Protein AF-X1RW70-F1 (afdb_monomer_lite)

InterPro domains:
  IPR000914 Solute-binding protein family 5 domain [PF00496] (6-62)

pLDDT: mean 87.2, std 10.8, range [55.5, 98.38]

Structure (mmCIF, N/CA/C/O backbone):
data_AF-X1RW70-F1
#
_entry.id   AF-X1RW70-F1
#
loop_
_atom_site.group_PDB
_atom_site.id
_atom_site.type_symbol
_atom_site.label_atom_id
_atom_site.label_alt_id
_atom_site.label_comp_id
_atom_site.label_asym_id
_atom_site.label_entity_id
_atom_site.label_seq_id
_atom_site.pdbx_PDB_ins_code
_atom_site.Cartn_x
_atom_site.Cartn_y
_atom_site.Cartn_z
_atom_site.occupancy
_atom_site.B_iso_or_equiv
_atom_site.auth_seq_id
_atom_site.auth_comp_id
_atom_site.auth_asym_id
_atom_site.auth_atom_id
_atom_site.pdbx_PDB_model_num
ATOM 1 N N . ASN A 1 1 ? 10.002 -1.921 -23.900 1.00 60.19 1 ASN A N 1
ATOM 2 C CA . ASN A 1 1 ? 10.691 -2.435 -22.699 1.00 60.19 1 ASN A CA 1
ATOM 3 C C . ASN A 1 1 ? 11.384 -1.287 -21.974 1.00 60.19 1 ASN A C 1
ATOM 5 O O . ASN A 1 1 ? 12.386 -0.801 -22.477 1.00 60.19 1 ASN A O 1
ATOM 9 N N . LYS A 1 2 ? 10.818 -0.836 -20.846 1.00 68.50 2 LYS A N 1
ATOM 10 C CA . LYS A 1 2 ? 11.433 0.046 -19.844 1.00 68.50 2 LYS A CA 1
ATOM 11 C C . LYS A 1 2 ? 11.899 -0.758 -18.609 1.00 68.50 2 LYS A C 1
ATOM 13 O O . LYS A 1 2 ? 11.075 -1.093 -17.749 1.00 68.50 2 LYS A O 1
ATOM 18 N N . PRO A 1 3 ? 13.183 -1.151 -18.527 1.00 68.81 3 PRO A N 1
ATOM 19 C CA . PRO A 1 3 ? 13.742 -1.678 -17.281 1.00 68.81 3 PRO A CA 1
ATOM 20 C C . PRO A 1 3 ? 13.663 -0.618 -16.160 1.00 68.81 3 PRO A C 1
ATOM 22 O O . PRO A 1 3 ? 13.642 0.567 -16.469 1.00 68.81 3 PRO A O 1
ATOM 25 N N . PRO A 1 4 ? 13.616 -1.006 -14.871 1.00 72.94 4 PRO A N 1
ATOM 26 C CA . PRO A 1 4 ? 13.720 -2.372 -14.352 1.00 72.94 4 PRO A CA 1
ATOM 27 C C . PRO A 1 4 ? 12.387 -3.143 -14.298 1.00 72.94 4 PRO A C 1
ATOM 29 O O . PRO A 1 4 ? 12.405 -4.346 -14.070 1.00 72.94 4 PRO A O 1
ATOM 32 N N . VAL A 1 5 ? 11.242 -2.489 -14.528 1.00 79.94 5 VAL A N 1
ATOM 33 C CA . VAL A 1 5 ? 9.926 -3.027 -14.122 1.00 79.94 5 VAL A CA 1
ATOM 34 C C . VAL A 1 5 ? 9.026 -3.535 -15.242 1.00 79.94 5 VAL A C 1
ATOM 36 O O . VAL A 1 5 ? 8.068 -4.209 -14.923 1.00 79.94 5 VAL A O 1
ATOM 39 N N . ASN A 1 6 ? 9.311 -3.280 -16.524 1.00 78.12 6 ASN A N 1
ATOM 40 C CA . ASN A 1 6 ? 8.899 -4.080 -17.702 1.00 78.12 6 ASN A CA 1
ATOM 41 C C . ASN A 1 6 ? 7.637 -4.990 -17.627 1.00 78.12 6 ASN A C 1
ATOM 43 O O . ASN A 1 6 ? 7.694 -6.147 -18.034 1.00 78.12 6 ASN A O 1
ATOM 47 N N . GLY A 1 7 ? 6.481 -4.499 -17.165 1.00 83.00 7 GLY A N 1
ATOM 48 C CA . GLY A 1 7 ? 5.265 -5.327 -17.057 1.00 83.00 7 GLY A CA 1
ATOM 49 C C . GLY A 1 7 ? 5.309 -6.388 -15.948 1.00 83.00 7 GLY A C 1
ATOM 50 O O . GLY A 1 7 ? 4.521 -7.330 -15.968 1.00 83.00 7 GLY A O 1
ATOM 51 N N . ARG A 1 8 ? 6.222 -6.235 -14.983 1.00 91.44 8 ARG A N 1
ATOM 52 C CA . ARG A 1 8 ? 6.233 -6.951 -13.709 1.00 91.44 8 ARG A CA 1
ATOM 53 C C . ARG A 1 8 ? 4.861 -6.813 -13.056 1.00 91.44 8 ARG A C 1
ATOM 55 O O . ARG A 1 8 ? 4.284 -5.729 -13.007 1.00 91.44 8 ARG A O 1
ATOM 62 N N . GLU A 1 9 ? 4.363 -7.936 -12.565 1.00 93.62 9 GLU A N 1
ATOM 63 C CA . GLU A 1 9 ? 3.086 -8.027 -11.872 1.00 93.62 9 GLU A CA 1
ATOM 64 C C . GLU A 1 9 ? 3.051 -7.150 -10.615 1.00 93.62 9 GLU A C 1
ATOM 66 O O . GLU A 1 9 ? 4.000 -7.161 -9.840 1.00 93.62 9 GLU A O 1
ATOM 71 N N . LEU A 1 10 ? 1.933 -6.457 -10.387 1.00 94.56 10 LEU A N 1
ATOM 72 C CA . LEU A 1 10 ? 1.648 -5.753 -9.138 1.00 94.56 10 LEU A CA 1
ATOM 73 C C . LEU A 1 10 ? 1.290 -6.751 -8.024 1.00 94.56 10 LEU A C 1
ATOM 75 O O . LEU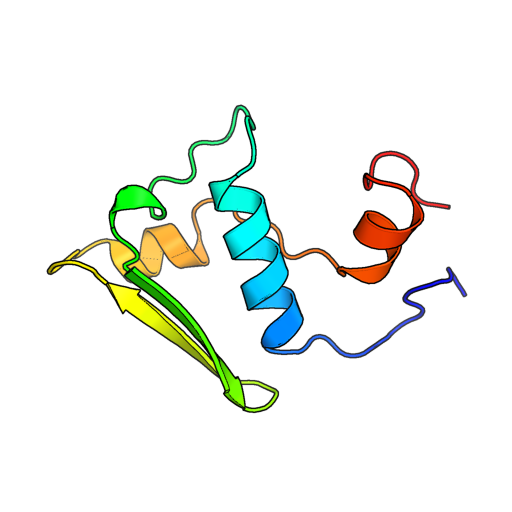 A 1 10 ? 0.354 -7.535 -8.184 1.00 94.56 10 LEU A O 1
ATOM 79 N N . THR A 1 11 ? 1.975 -6.678 -6.884 1.00 97.31 11 THR A N 1
ATOM 80 C CA . THR A 1 11 ? 1.716 -7.532 -5.713 1.00 97.31 11 THR A CA 1
ATOM 81 C C . THR A 1 11 ? 1.369 -6.719 -4.467 1.00 97.31 11 THR A C 1
ATOM 83 O O . THR A 1 11 ? 1.530 -5.498 -4.414 1.00 97.31 11 THR A O 1
ATOM 86 N N . ALA A 1 12 ? 0.902 -7.407 -3.425 1.00 98.06 12 ALA A N 1
ATOM 87 C CA . ALA A 1 12 ? 0.639 -6.824 -2.113 1.00 98.06 12 ALA A CA 1
ATOM 88 C C . ALA A 1 12 ? 1.874 -6.123 -1.505 1.00 98.06 12 ALA A C 1
ATOM 90 O O . ALA A 1 12 ? 1.730 -5.097 -0.840 1.00 98.06 12 ALA A O 1
ATOM 91 N N . ASP A 1 13 ? 3.086 -6.614 -1.775 1.00 97.38 13 ASP A N 1
ATOM 92 C CA . ASP A 1 13 ? 4.325 -5.999 -1.282 1.00 97.38 13 ASP A CA 1
ATOM 93 C C . ASP A 1 13 ? 4.566 -4.602 -1.870 1.00 97.38 13 ASP A C 1
ATOM 95 O O . ASP A 1 13 ? 5.053 -3.712 -1.170 1.00 97.38 13 ASP A O 1
ATOM 99 N N . ASP A 1 14 ? 4.159 -4.365 -3.122 1.00 96.00 14 ASP A N 1
ATOM 100 C CA . ASP A 1 14 ? 4.250 -3.043 -3.752 1.00 96.00 14 ASP A CA 1
ATOM 101 C C . ASP A 1 14 ? 3.360 -2.019 -3.040 1.00 96.00 14 ASP A C 1
ATOM 103 O O . ASP A 1 14 ? 3.727 -0.848 -2.885 1.00 96.00 14 ASP A O 1
ATOM 107 N N . ILE A 1 15 ? 2.192 -2.470 -2.570 1.00 96.00 15 ILE A N 1
ATOM 108 C CA . ILE A 1 15 ? 1.278 -1.660 -1.766 1.00 96.00 15 ILE A CA 1
ATOM 109 C C . ILE A 1 15 ? 1.935 -1.337 -0.425 1.00 96.00 15 ILE A C 1
ATOM 111 O O . ILE A 1 15 ? 2.035 -0.164 -0.068 1.00 96.00 15 ILE A O 1
ATOM 115 N N . VAL A 1 16 ? 2.442 -2.343 0.296 1.00 96.69 16 VAL A N 1
ATOM 116 C CA . VAL A 1 16 ? 3.112 -2.139 1.594 1.00 96.69 16 VAL A CA 1
ATOM 117 C C . VAL A 1 16 ? 4.269 -1.149 1.452 1.00 96.69 16 VAL A C 1
ATOM 119 O O . VAL A 1 16 ? 4.320 -0.158 2.181 1.00 96.69 16 VAL A O 1
ATOM 122 N N . PHE A 1 17 ? 5.150 -1.359 0.471 1.00 94.88 17 PHE A N 1
ATOM 123 C CA . PHE A 1 17 ? 6.267 -0.462 0.187 1.00 94.88 17 PHE A CA 1
ATOM 124 C C . PHE A 1 17 ? 5.798 0.975 -0.064 1.00 94.88 17 PHE A C 1
ATOM 126 O O . PHE A 1 17 ? 6.312 1.920 0.541 1.00 94.88 17 PHE A O 1
ATOM 133 N N . SER A 1 18 ? 4.802 1.147 -0.937 1.00 92.50 18 SER A N 1
ATOM 134 C CA . SER A 1 18 ? 4.307 2.468 -1.323 1.00 92.50 18 SER A CA 1
ATOM 135 C C . SER A 1 18 ? 3.723 3.215 -0.133 1.00 92.50 18 SER A C 1
ATOM 137 O O . SER A 1 18 ? 4.059 4.381 0.078 1.00 92.50 18 SER A O 1
ATOM 139 N N . TYR A 1 19 ? 2.890 2.556 0.672 1.00 93.69 19 TYR A N 1
ATOM 140 C CA . TYR A 1 19 ? 2.270 3.187 1.831 1.00 93.69 19 TYR A CA 1
ATOM 141 C C . TYR A 1 19 ? 3.301 3.509 2.917 1.00 93.69 19 TYR A C 1
ATOM 143 O O . TYR A 1 19 ? 3.300 4.627 3.432 1.00 93.69 19 TYR A O 1
ATOM 151 N N . GLU A 1 20 ? 4.227 2.601 3.236 1.00 92.50 20 GLU A N 1
ATOM 152 C CA . GLU A 1 20 ? 5.285 2.883 4.218 1.00 92.50 20 GLU A CA 1
ATOM 153 C C . GLU A 1 20 ? 6.187 4.042 3.771 1.00 92.50 20 GLU A C 1
ATOM 155 O O . GLU A 1 20 ? 6.507 4.932 4.563 1.00 92.50 20 GLU A O 1
ATOM 160 N N . ARG A 1 21 ? 6.516 4.116 2.477 1.00 89.12 21 ARG A N 1
ATOM 161 C CA . ARG A 1 21 ? 7.241 5.259 1.913 1.00 89.12 21 ARG A CA 1
ATOM 162 C C . ARG A 1 21 ? 6.448 6.560 2.045 1.00 89.12 21 ARG A C 1
ATOM 164 O O . ARG A 1 21 ? 7.029 7.596 2.365 1.00 89.12 21 ARG A O 1
ATOM 171 N N . HIS A 1 22 ? 5.137 6.533 1.809 1.00 88.00 22 HIS A N 1
ATOM 172 C CA . HIS A 1 22 ? 4.284 7.716 1.944 1.00 88.00 22 HIS A CA 1
ATOM 173 C C . HIS A 1 22 ? 4.206 8.213 3.391 1.00 88.00 22 HIS A C 1
ATOM 175 O O . HIS A 1 22 ? 4.288 9.422 3.594 1.00 88.00 22 HIS A O 1
ATOM 181 N N . LYS A 1 23 ? 4.182 7.321 4.396 1.00 87.06 23 LYS A N 1
ATOM 182 C CA . LYS A 1 23 ? 4.266 7.727 5.817 1.00 87.06 23 LYS A CA 1
ATOM 183 C C . LYS A 1 23 ? 5.525 8.540 6.129 1.00 87.06 23 LYS A C 1
ATOM 185 O O . LYS A 1 23 ? 5.498 9.404 6.997 1.00 87.06 23 LYS A O 1
ATOM 190 N N . GLN A 1 24 ? 6.629 8.234 5.451 1.00 83.31 24 GLN A N 1
ATOM 191 C CA . GLN A 1 24 ? 7.931 8.879 5.659 1.00 83.31 24 GLN A CA 1
ATOM 192 C C . GLN A 1 24 ? 8.137 10.107 4.758 1.00 83.31 24 GLN A C 1
ATOM 194 O O . GLN A 1 24 ? 9.075 10.882 4.954 1.00 83.31 24 GLN A O 1
ATOM 199 N N . SER A 1 25 ? 7.283 10.281 3.750 1.00 75.38 25 SER A N 1
ATOM 200 C CA . SER A 1 25 ? 7.411 11.338 2.757 1.00 75.38 25 SER A CA 1
ATOM 201 C C . SER A 1 25 ? 7.066 12.699 3.356 1.00 75.38 25 SER A C 1
ATOM 203 O O . SER A 1 25 ? 5.994 12.894 3.918 1.00 75.38 25 SER A O 1
ATOM 205 N N . ARG A 1 26 ? 7.933 13.694 3.138 1.00 67.12 26 ARG A N 1
ATOM 206 C CA . ARG A 1 26 ? 7.643 15.118 3.407 1.00 67.12 26 ARG A CA 1
ATOM 207 C C . ARG A 1 26 ? 6.794 15.759 2.297 1.00 67.12 26 ARG A C 1
ATOM 209 O O . ARG A 1 26 ? 6.931 16.949 2.026 1.00 67.12 26 ARG A O 1
ATOM 216 N N . SER A 1 27 ? 5.996 14.956 1.593 1.00 64.38 27 SER A N 1
ATOM 217 C CA . SER A 1 27 ? 5.127 15.418 0.512 1.00 64.38 27 SER A CA 1
ATOM 218 C C . SER A 1 27 ? 4.178 16.510 1.006 1.00 64.38 27 SER A C 1
ATOM 220 O O . SER A 1 27 ? 3.721 16.485 2.145 1.00 64.38 27 SER A O 1
ATOM 222 N N . VAL A 1 28 ? 3.843 17.440 0.112 1.00 55.50 28 VAL A N 1
ATOM 223 C CA . VAL A 1 28 ? 2.767 18.423 0.312 1.00 55.50 28 VAL A CA 1
ATOM 224 C C . VAL A 1 28 ? 1.383 17.773 0.401 1.00 55.50 28 VAL A C 1
ATOM 226 O O . VAL A 1 28 ? 0.459 18.409 0.899 1.00 55.50 28 VAL A O 1
ATOM 229 N N . TRP A 1 29 ? 1.229 16.522 -0.050 1.00 66.06 29 TRP A N 1
ATOM 230 C CA . TRP A 1 29 ? -0.027 15.781 0.057 1.00 66.06 29 TRP A CA 1
ATOM 231 C C . TRP A 1 29 ? -0.157 15.097 1.425 1.00 66.06 29 TRP A C 1
ATOM 233 O O . TRP A 1 29 ? 0.636 14.203 1.738 1.00 66.06 29 TRP A O 1
ATOM 243 N N . PRO A 1 30 ? -1.144 15.493 2.244 1.00 68.31 30 PRO A N 1
ATOM 244 C CA . PRO A 1 30 ? -1.318 14.955 3.586 1.00 68.31 30 PRO A CA 1
ATOM 245 C C . PRO A 1 30 ? -1.781 13.493 3.551 1.00 68.31 30 PRO A C 1
ATOM 247 O O . PRO A 1 30 ? -2.865 13.173 3.073 1.00 68.31 30 PRO A O 1
ATOM 250 N N . CYS A 1 31 ? -0.973 12.598 4.123 1.00 82.12 31 CYS A N 1
ATOM 251 C CA . CYS A 1 31 ? -1.355 11.206 4.368 1.00 82.12 31 CYS A CA 1
ATOM 252 C C . CYS A 1 31 ? -2.227 11.120 5.631 1.00 82.12 31 CYS A C 1
ATOM 254 O O . CYS A 1 31 ? -1.767 10.656 6.675 1.00 82.12 31 CYS A O 1
ATOM 256 N N . TYR A 1 32 ? -3.476 11.595 5.557 1.00 83.62 32 TYR A N 1
ATOM 257 C CA . TYR A 1 32 ? -4.396 11.665 6.706 1.00 83.62 32 TYR A CA 1
ATOM 258 C C . TYR A 1 32 ? -4.651 10.315 7.383 1.00 83.62 32 TYR A C 1
ATOM 260 O O . TYR A 1 32 ? -4.883 10.263 8.587 1.00 83.62 32 TYR A O 1
ATOM 268 N N . TRP A 1 33 ? -4.538 9.216 6.639 1.00 89.19 33 TRP A N 1
ATOM 269 C CA . TRP A 1 33 ? -4.664 7.858 7.163 1.00 89.19 33 TRP A CA 1
ATOM 270 C C . TRP A 1 33 ? -3.472 7.434 8.044 1.00 89.19 33 TRP A C 1
ATOM 272 O O . TRP A 1 33 ? -3.628 6.592 8.931 1.00 89.19 33 TRP A O 1
ATOM 282 N N . ALA A 1 34 ? -2.274 7.993 7.829 1.00 90.62 34 ALA A N 1
ATOM 283 C CA . ALA A 1 34 ? -1.030 7.494 8.423 1.00 90.62 34 ALA A CA 1
ATOM 284 C C . ALA A 1 34 ? -1.010 7.512 9.964 1.00 90.62 34 ALA A C 1
ATOM 286 O O . ALA A 1 34 ? -0.572 6.517 10.550 1.00 90.62 34 ALA A O 1
ATOM 287 N N . P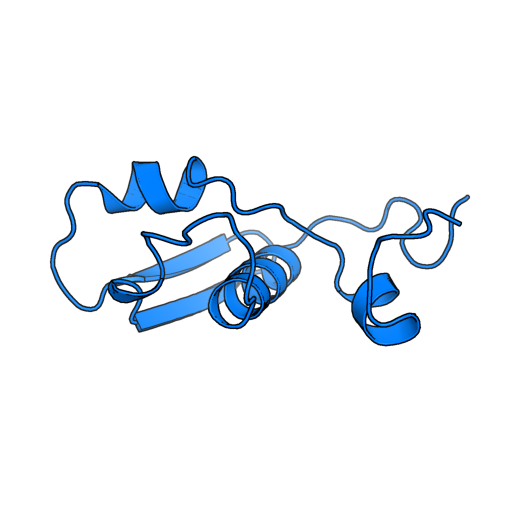RO A 1 35 ? -1.507 8.560 10.653 1.00 90.25 35 PRO A N 1
ATOM 288 C CA . PRO A 1 35 ? -1.566 8.577 12.113 1.00 90.25 35 PRO A CA 1
ATOM 289 C C . PRO A 1 35 ? -2.424 7.457 12.717 1.00 90.25 35 PRO A C 1
ATOM 291 O O . PRO A 1 35 ? -2.093 6.978 13.804 1.00 90.25 35 PRO A O 1
ATOM 294 N N . PHE A 1 36 ? -3.467 7.005 12.012 1.00 92.44 36 PHE A N 1
ATOM 295 C CA . PHE A 1 36 ? -4.461 6.043 12.508 1.00 92.44 36 PHE A CA 1
ATOM 296 C C . PHE A 1 36 ? -4.125 4.581 12.185 1.00 92.44 36 PHE A C 1
ATOM 298 O O . PHE A 1 36 ? -4.706 3.669 12.773 1.00 92.44 36 PHE A O 1
ATOM 305 N N . VAL A 1 37 ? -3.168 4.328 11.288 1.00 93.94 37 VAL A N 1
ATOM 306 C CA . VAL A 1 37 ? -2.735 2.972 10.921 1.00 93.94 37 VAL A CA 1
ATOM 307 C C . VAL A 1 37 ? -1.634 2.482 11.868 1.00 93.94 37 VAL A C 1
ATOM 309 O O . VAL A 1 37 ? -0.590 3.114 12.026 1.00 93.94 37 VAL A O 1
ATOM 312 N N . GLN A 1 38 ? -1.862 1.331 12.501 1.00 96.12 38 GLN A N 1
ATOM 313 C CA . GLN A 1 38 ? -0.900 0.625 13.348 1.00 96.12 38 GLN A CA 1
ATOM 314 C C . GLN A 1 38 ? 0.120 -0.151 12.509 1.00 96.12 38 GLN A C 1
ATOM 316 O O . GLN A 1 38 ? 1.318 -0.051 12.759 1.00 96.12 38 GLN A O 1
ATOM 321 N N . SER A 1 39 ? -0.345 -0.926 11.529 1.00 96.44 39 SER A N 1
ATOM 322 C CA . SER A 1 39 ? 0.516 -1.739 10.666 1.00 96.44 39 SER A CA 1
ATOM 323 C C . SER A 1 39 ? -0.127 -1.982 9.305 1.00 96.44 39 SER A C 1
ATOM 325 O O . SER A 1 39 ? -1.352 -1.951 9.174 1.00 96.44 39 SER A O 1
ATOM 327 N N . ILE A 1 40 ? 0.715 -2.238 8.306 1.00 97.12 40 ILE A N 1
ATOM 328 C CA . ILE A 1 40 ? 0.323 -2.618 6.948 1.00 97.12 40 ILE A CA 1
ATOM 329 C C . ILE A 1 40 ? 1.082 -3.899 6.624 1.00 97.12 40 ILE A C 1
ATOM 331 O O . ILE A 1 40 ? 2.299 -3.953 6.798 1.00 97.12 40 ILE A O 1
ATOM 335 N N . THR A 1 41 ? 0.378 -4.953 6.227 1.00 98.12 41 THR A N 1
ATOM 336 C CA . THR A 1 41 ? 0.990 -6.274 6.044 1.00 98.12 41 THR A CA 1
ATOM 337 C C . THR A 1 41 ? 0.427 -6.948 4.807 1.00 98.12 41 THR A C 1
ATOM 339 O O . THR A 1 41 ? -0.789 -7.054 4.668 1.00 98.12 41 THR A O 1
ATOM 342 N N . ALA A 1 42 ? 1.306 -7.423 3.928 1.00 98.38 42 ALA A N 1
ATOM 343 C CA . ALA A 1 42 ? 0.945 -8.348 2.864 1.00 98.38 42 ALA A CA 1
ATOM 344 C C . ALA A 1 42 ? 0.768 -9.739 3.487 1.00 98.38 42 ALA A C 1
ATOM 346 O O . ALA A 1 42 ? 1.721 -10.304 4.022 1.00 98.38 42 ALA A O 1
ATOM 347 N N . THR A 1 43 ? -0.457 -10.265 3.502 1.00 98.06 43 THR A N 1
ATOM 348 C CA . THR A 1 43 ? -0.730 -11.600 4.071 1.00 98.06 43 THR A CA 1
ATOM 349 C C . THR A 1 43 ? -0.548 -12.707 3.044 1.00 98.06 43 THR A C 1
ATOM 351 O O . THR A 1 43 ? -0.247 -13.842 3.400 1.00 98.06 43 THR A O 1
ATOM 354 N N . ASP A 1 44 ? -0.721 -12.365 1.772 1.00 98.00 44 ASP A N 1
ATOM 355 C CA . ASP A 1 44 ? -0.429 -13.195 0.612 1.00 98.00 44 ASP A CA 1
ATOM 356 C C . ASP A 1 44 ? -0.086 -12.281 -0.579 1.00 98.00 44 ASP A C 1
ATOM 358 O O . ASP A 1 44 ? 0.043 -11.066 -0.427 1.00 98.00 44 ASP A O 1
ATOM 362 N N . ARG A 1 45 ? 0.071 -12.859 -1.775 1.00 97.44 45 ARG A N 1
ATOM 363 C CA . ARG A 1 45 ? 0.503 -12.134 -2.980 1.00 97.44 45 ARG A CA 1
ATOM 364 C C . ARG A 1 45 ? -0.450 -11.009 -3.409 1.00 97.44 45 ARG A C 1
ATOM 366 O O . ARG A 1 45 ? 0.012 -10.069 -4.054 1.00 97.44 45 ARG A O 1
ATOM 373 N N . TYR A 1 46 ? -1.736 -11.083 -3.066 1.00 97.94 46 TYR A N 1
ATOM 374 C CA . TYR A 1 46 ? -2.778 -10.157 -3.531 1.00 97.94 46 TYR A CA 1
ATOM 375 C C . TYR A 1 46 ? -3.596 -9.519 -2.400 1.00 97.94 46 TYR A C 1
ATOM 377 O O . TYR A 1 46 ? -4.433 -8.658 -2.670 1.00 97.94 46 TYR A O 1
ATOM 385 N N . THR A 1 47 ? -3.344 -9.893 -1.146 1.00 98.12 47 THR A N 1
ATOM 386 C CA . THR A 1 47 ? -4.078 -9.388 0.017 1.00 98.12 47 THR A CA 1
ATOM 387 C C . THR A 1 47 ? -3.185 -8.540 0.913 1.00 98.12 47 THR A C 1
ATOM 389 O O . THR A 1 47 ? -2.122 -8.970 1.366 1.00 98.12 47 THR A O 1
ATOM 392 N N . VAL A 1 48 ? -3.667 -7.337 1.230 1.00 97.94 48 VAL A N 1
ATOM 393 C CA . VAL A 1 48 ? -3.044 -6.416 2.185 1.00 97.94 48 VAL A CA 1
ATOM 394 C C . VAL A 1 48 ? -4.004 -6.177 3.341 1.00 97.94 48 VAL A C 1
ATOM 396 O O . VAL A 1 48 ? -5.176 -5.866 3.134 1.00 97.94 48 VAL A O 1
ATOM 399 N N . VAL A 1 49 ? -3.493 -6.270 4.564 1.00 97.75 49 VAL A N 1
ATOM 400 C CA . VAL A 1 49 ? -4.230 -5.960 5.788 1.00 97.75 49 VAL A CA 1
ATOM 401 C C . VAL A 1 49 ? -3.698 -4.668 6.392 1.00 97.75 49 VAL A C 1
ATOM 403 O O . VAL A 1 49 ? -2.516 -4.553 6.720 1.00 97.75 49 VAL A O 1
ATOM 406 N N . PHE A 1 50 ? -4.604 -3.714 6.588 1.00 97.00 50 PHE A N 1
ATOM 407 C CA . PHE A 1 50 ? -4.367 -2.497 7.354 1.00 97.00 50 PHE A CA 1
ATOM 408 C C . PHE A 1 50 ? -4.951 -2.678 8.749 1.00 97.00 50 PHE A C 1
ATOM 410 O O . PHE A 1 50 ? -6.164 -2.805 8.915 1.00 97.00 50 PHE A O 1
ATOM 417 N N . LYS A 1 51 ? -4.093 -2.670 9.767 1.00 97.38 51 LYS A N 1
ATOM 418 C CA . LYS A 1 51 ? -4.532 -2.661 11.161 1.00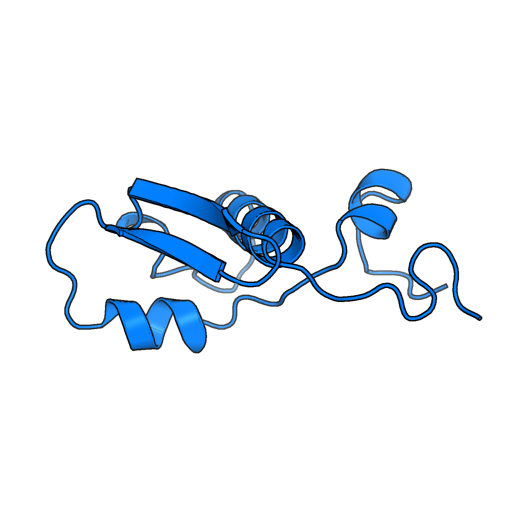 97.38 51 LYS A CA 1
ATOM 419 C C . LYS A 1 51 ? -4.611 -1.223 11.645 1.00 97.38 51 LYS A C 1
ATOM 421 O O . LYS A 1 51 ? -3.633 -0.489 11.528 1.00 97.38 51 LYS A O 1
ATOM 426 N N . LEU A 1 52 ? -5.748 -0.825 12.201 1.00 96.94 52 LEU A N 1
ATOM 427 C CA . LEU A 1 52 ? -5.952 0.511 12.764 1.00 96.94 52 LEU A CA 1
ATOM 428 C C . LEU A 1 52 ? -5.582 0.530 14.252 1.00 96.94 52 LEU A C 1
ATOM 430 O O . LEU A 1 52 ? -5.709 -0.484 14.937 1.00 96.94 52 LEU A O 1
ATOM 434 N N . LYS A 1 53 ? -5.117 1.679 14.749 1.00 97.12 53 LYS A N 1
ATOM 435 C CA . LYS A 1 53 ? -4.827 1.889 16.179 1.00 97.12 53 LYS A CA 1
ATOM 436 C C . LYS A 1 53 ? -6.105 1.997 17.010 1.00 97.12 53 LYS A C 1
ATOM 438 O O . LYS A 1 53 ? -6.121 1.586 18.164 1.00 97.12 53 LYS A O 1
ATOM 443 N N . GLU A 1 54 ? -7.153 2.545 16.408 1.00 95.88 54 GLU A N 1
ATOM 444 C CA . GLU A 1 54 ? -8.461 2.786 17.006 1.00 95.88 54 GLU A CA 1
ATOM 445 C C . GLU A 1 54 ? -9.547 2.779 15.921 1.00 95.88 54 GLU A C 1
ATOM 447 O O . GLU A 1 54 ? -9.250 2.712 14.724 1.00 95.88 54 GLU A O 1
ATOM 452 N N . SER A 1 55 ? -10.813 2.832 16.331 1.00 95.69 55 SER A N 1
ATOM 453 C CA . SER A 1 55 ? -11.940 2.918 15.403 1.00 95.69 55 SER A CA 1
ATOM 454 C C . SER A 1 55 ? -11.854 4.191 14.563 1.00 95.69 55 SER A C 1
ATOM 456 O O . SER A 1 55 ? -11.933 5.294 15.097 1.00 95.69 55 SER A O 1
ATOM 458 N N . TYR A 1 56 ? -11.762 4.037 13.242 1.00 94.75 56 TYR A N 1
ATOM 459 C CA . TYR A 1 56 ? -11.712 5.160 12.312 1.00 94.75 56 TYR A CA 1
ATOM 460 C C . TYR A 1 56 ? -12.745 5.000 11.192 1.00 94.75 56 TYR A C 1
ATOM 462 O O . TYR A 1 56 ? -12.563 4.211 10.268 1.00 94.75 56 TYR A O 1
ATOM 470 N N . ALA A 1 57 ? -13.846 5.754 11.274 1.00 94.75 57 ALA A N 1
ATOM 471 C CA . ALA A 1 57 ? -14.987 5.616 10.363 1.00 94.75 57 ALA A CA 1
ATOM 472 C C . ALA A 1 57 ? -14.640 5.912 8.892 1.00 94.75 57 ALA A C 1
ATOM 474 O O . ALA A 1 57 ? -15.214 5.304 7.992 1.00 94.75 57 ALA A O 1
ATOM 475 N N . LEU A 1 58 ? -13.681 6.810 8.648 1.00 92.81 58 LEU A N 1
ATOM 476 C CA . LEU A 1 58 ? -13.251 7.197 7.301 1.00 92.81 58 LEU A CA 1
ATOM 477 C C . LEU A 1 58 ? -12.081 6.354 6.776 1.00 92.81 58 LEU A C 1
ATOM 479 O O . LEU A 1 58 ? -11.578 6.634 5.692 1.00 92.81 58 LEU A O 1
ATOM 483 N N . ALA A 1 59 ? -11.656 5.307 7.498 1.00 92.19 59 ALA A N 1
ATOM 484 C CA . ALA A 1 59 ? -10.454 4.542 7.162 1.00 92.19 59 ALA A CA 1
ATOM 485 C C . ALA A 1 59 ? -10.436 4.051 5.712 1.00 92.19 59 ALA A C 1
ATOM 487 O O . ALA A 1 59 ? -9.444 4.234 5.017 1.00 92.19 59 ALA A O 1
ATOM 488 N N . VAL A 1 60 ? -11.537 3.464 5.237 1.00 91.31 60 VAL A N 1
ATOM 489 C CA . VAL A 1 60 ? -11.624 2.947 3.863 1.00 91.31 60 VAL A CA 1
ATOM 490 C C . VAL A 1 60 ? -11.477 4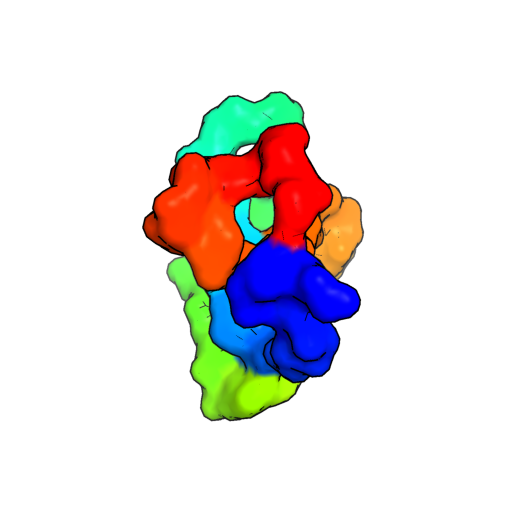.075 2.843 1.00 91.31 60 VAL A C 1
ATOM 492 O O . VAL A 1 60 ? -10.730 3.931 1.877 1.00 91.31 60 VAL A O 1
ATOM 495 N N . GLN A 1 61 ? -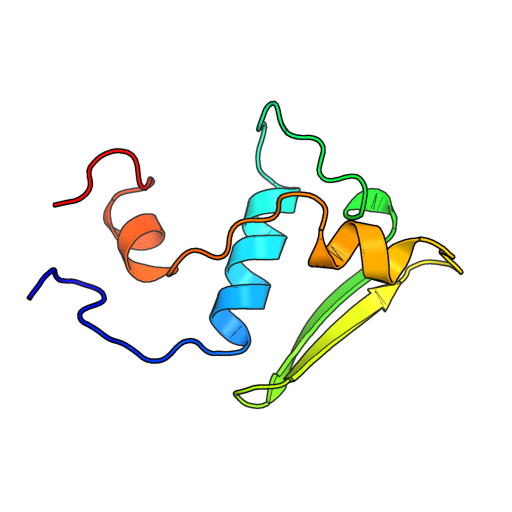12.151 5.204 3.071 1.00 92.19 61 GLN A N 1
ATOM 496 C CA . GLN A 1 61 ? -12.093 6.349 2.169 1.00 92.19 61 GLN A CA 1
ATOM 497 C C . GLN A 1 61 ? -10.679 6.933 2.110 1.00 92.19 61 GLN A C 1
ATOM 499 O O . GLN A 1 61 ? -10.145 7.128 1.023 1.00 92.19 61 GLN A O 1
ATOM 504 N N . ASP A 1 62 ? -10.053 7.163 3.259 1.00 90.94 62 ASP A N 1
ATOM 505 C CA . ASP A 1 62 ? -8.751 7.823 3.318 1.00 90.94 62 ASP A CA 1
ATOM 506 C C . ASP A 1 62 ? -7.598 6.924 2.887 1.00 90.94 62 ASP A C 1
ATOM 508 O O . ASP A 1 62 ? -6.640 7.407 2.287 1.00 90.94 62 ASP A O 1
ATOM 512 N N . ILE A 1 63 ? -7.671 5.622 3.167 1.00 91.38 63 ILE A N 1
ATOM 513 C CA . ILE A 1 63 ? -6.659 4.668 2.706 1.00 91.38 63 ILE A CA 1
ATOM 514 C C . ILE A 1 63 ? -6.736 4.563 1.180 1.00 91.38 63 ILE A C 1
ATOM 516 O O . ILE A 1 63 ? -5.727 4.753 0.512 1.00 91.38 63 ILE A O 1
ATOM 520 N N . ILE A 1 64 ? -7.925 4.334 0.612 1.00 88.44 64 ILE A N 1
ATOM 521 C CA . ILE A 1 64 ? -8.073 4.054 -0.825 1.00 88.44 64 ILE A CA 1
ATOM 522 C C . ILE A 1 64 ? -7.995 5.329 -1.677 1.00 88.44 64 ILE A C 1
ATOM 524 O O . ILE A 1 64 ? -7.343 5.335 -2.719 1.00 88.44 64 ILE A O 1
ATOM 528 N N . PHE A 1 65 ? -8.649 6.413 -1.251 1.00 84.06 65 PHE A N 1
ATOM 529 C CA . PHE A 1 65 ? -8.796 7.641 -2.042 1.00 84.06 65 PHE A CA 1
ATOM 530 C C . PHE A 1 65 ? -7.947 8.811 -1.536 1.00 84.06 65 PHE A C 1
ATOM 532 O O . PHE A 1 65 ? -7.948 9.871 -2.158 1.00 84.06 65 PHE A O 1
ATOM 539 N N . GLY A 1 66 ? -7.172 8.643 -0.460 1.00 78.06 66 GLY A N 1
ATOM 540 C CA . GLY A 1 66 ? -6.331 9.699 0.122 1.00 78.06 66 GLY A CA 1
ATOM 541 C C . GLY A 1 66 ? -5.080 10.062 -0.684 1.00 78.06 66 GLY A C 1
ATOM 542 O O . GLY A 1 66 ? -4.112 10.553 -0.112 1.00 78.06 66 GLY A O 1
ATOM 543 N N . GLY A 1 67 ? -5.059 9.792 -1.992 1.00 79.06 67 GLY A N 1
ATOM 544 C CA . GLY A 1 67 ? -3.974 10.202 -2.887 1.00 79.06 67 GLY A CA 1
ATOM 545 C C . GLY A 1 67 ? -2.665 9.423 -2.728 1.00 79.06 67 GLY A C 1
ATOM 546 O O . GLY A 1 67 ? -1.616 9.916 -3.138 1.00 79.06 67 GLY A O 1
ATOM 547 N N . THR A 1 68 ? -2.699 8.217 -2.149 1.00 87.56 68 THR A N 1
ATOM 548 C CA . THR A 1 68 ? -1.501 7.369 -2.036 1.00 87.56 68 THR A CA 1
ATOM 549 C C . THR A 1 68 ? -1.239 6.678 -3.368 1.00 87.56 68 THR A C 1
ATOM 551 O O . THR A 1 68 ? -1.960 5.762 -3.759 1.00 87.56 68 THR A O 1
ATOM 554 N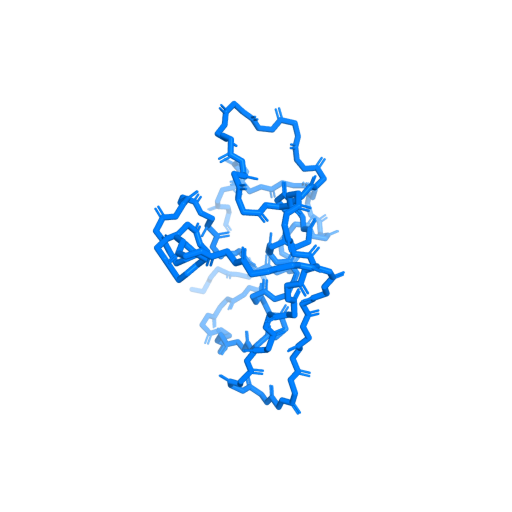 N . ALA A 1 69 ? -0.204 7.122 -4.078 1.00 88.06 69 ALA A N 1
ATOM 555 C CA . ALA A 1 69 ? 0.195 6.495 -5.329 1.00 88.06 69 ALA A CA 1
ATOM 556 C C . ALA A 1 69 ? 0.963 5.195 -5.059 1.00 88.06 69 ALA A C 1
ATOM 558 O O . ALA A 1 69 ? 1.844 5.142 -4.198 1.00 88.06 69 ALA A O 1
ATOM 559 N N . VAL A 1 70 ? 0.653 4.152 -5.827 1.00 90.38 70 VAL A N 1
ATOM 560 C CA . VAL A 1 70 ? 1.414 2.902 -5.802 1.00 90.38 70 VAL A CA 1
ATOM 561 C C . VAL A 1 70 ? 2.588 3.022 -6.764 1.00 90.38 70 VAL A C 1
ATOM 563 O O . VAL A 1 70 ? 2.428 3.396 -7.928 1.00 90.38 70 VAL A O 1
ATOM 566 N N . HIS A 1 71 ? 3.778 2.716 -6.265 1.00 88.25 71 HIS A N 1
ATOM 567 C CA . HIS A 1 71 ? 5.023 2.793 -7.003 1.00 88.25 71 HIS A CA 1
ATOM 568 C C . HIS A 1 71 ? 5.763 1.461 -6.942 1.00 88.25 71 HIS A C 1
ATOM 570 O O . HIS A 1 71 ? 5.829 0.856 -5.871 1.00 88.25 71 HIS A O 1
ATOM 576 N N . PRO A 1 72 ? 6.379 1.030 -8.053 1.00 90.06 72 PRO A N 1
ATOM 577 C CA . PRO A 1 72 ? 7.281 -0.100 -7.995 1.00 90.06 72 PRO A CA 1
ATOM 578 C C . PRO A 1 72 ? 8.503 0.251 -7.126 1.00 90.06 72 PRO A C 1
ATOM 580 O O . PRO A 1 72 ? 9.062 1.348 -7.270 1.00 90.06 72 PRO A O 1
ATOM 583 N N . PRO A 1 73 ? 8.939 -0.645 -6.230 1.00 91.00 73 PRO A N 1
ATOM 584 C CA . PRO A 1 73 ? 10.092 -0.408 -5.375 1.00 91.00 73 PRO A CA 1
ATOM 585 C C . PRO A 1 73 ? 11.408 -0.333 -6.152 1.00 91.00 73 PRO A C 1
ATOM 587 O O . PRO A 1 73 ? 12.295 0.427 -5.768 1.00 91.00 73 PRO A O 1
ATOM 590 N N . GLU A 1 74 ? 11.545 -1.065 -7.257 1.00 90.62 74 GLU A N 1
ATOM 591 C CA . GLU A 1 74 ? 12.826 -1.276 -7.933 1.00 90.62 74 GLU A CA 1
ATOM 592 C C . GLU A 1 74 ? 13.448 0.020 -8.480 1.00 90.62 74 GLU A C 1
ATOM 594 O O . GLU A 1 74 ? 14.619 0.275 -8.184 1.00 90.62 74 GLU A O 1
ATOM 599 N N . PRO A 1 75 ? 12.729 0.898 -9.214 1.00 87.06 75 PRO A N 1
ATOM 600 C CA . PRO A 1 75 ? 13.305 2.158 -9.680 1.00 87.06 75 PRO A CA 1
ATOM 601 C C . PRO A 1 75 ? 13.651 3.103 -8.525 1.00 87.06 75 PRO A C 1
ATOM 603 O O . PRO A 1 75 ? 14.669 3.781 -8.580 1.00 87.06 75 PRO A O 1
ATOM 606 N N . ILE A 1 76 ? 12.850 3.118 -7.454 1.00 87.69 76 ILE A N 1
ATOM 607 C CA . ILE A 1 76 ? 13.105 3.973 -6.286 1.00 87.69 76 ILE A CA 1
ATOM 608 C C . ILE A 1 76 ? 14.346 3.494 -5.530 1.00 87.69 76 ILE A C 1
ATOM 610 O O . ILE A 1 76 ? 15.159 4.311 -5.111 1.00 87.69 76 ILE A O 1
ATOM 614 N N . GLN A 1 77 ? 14.522 2.184 -5.377 1.00 86.44 77 GLN A N 1
ATOM 615 C CA . GLN A 1 77 ? 15.714 1.608 -4.752 1.00 86.44 77 GLN A CA 1
ATOM 616 C C . GLN A 1 77 ? 16.964 1.793 -5.623 1.00 86.44 77 GLN A C 1
ATOM 618 O O . GLN A 1 77 ? 18.052 1.985 -5.088 1.00 86.44 77 GLN A O 1
ATOM 623 N N . THR A 1 78 ? 16.814 1.772 -6.952 1.00 85.19 78 THR A N 1
ATOM 624 C CA . THR A 1 78 ? 17.938 1.908 -7.894 1.00 85.19 78 THR A CA 1
ATOM 625 C C . THR A 1 78 ? 18.362 3.365 -8.095 1.00 85.19 78 THR A C 1
ATOM 627 O O . THR A 1 78 ? 19.555 3.657 -8.146 1.00 85.19 78 THR A O 1
ATOM 630 N N . TYR A 1 79 ? 17.405 4.287 -8.224 1.00 84.56 79 TYR A N 1
ATOM 631 C CA . TYR A 1 79 ? 17.648 5.670 -8.653 1.00 84.56 79 TYR A CA 1
ATOM 632 C C . TYR A 1 79 ? 17.307 6.721 -7.586 1.00 84.56 79 TYR A C 1
ATOM 634 O O . TYR A 1 79 ? 17.608 7.897 -7.767 1.00 84.56 79 TYR A O 1
ATOM 642 N N . GLY A 1 80 ? 16.689 6.327 -6.471 1.00 83.81 80 GLY A N 1
ATOM 643 C CA . GLY A 1 80 ? 16.313 7.211 -5.362 1.00 83.81 80 GLY A CA 1
ATOM 644 C C . GLY A 1 80 ? 14.984 7.951 -5.552 1.00 83.81 80 GLY A C 1
ATOM 645 O O . GLY A 1 80 ? 14.325 8.288 -4.565 1.00 83.81 80 GLY A O 1
ATOM 646 N N . ASP A 1 81 ? 14.542 8.175 -6.792 1.00 80.75 81 ASP A N 1
ATOM 647 C CA . ASP A 1 81 ? 13.246 8.783 -7.097 1.00 80.75 81 ASP A CA 1
ATOM 648 C C . ASP A 1 81 ? 12.632 8.292 -8.425 1.00 80.75 81 ASP A C 1
ATOM 650 O O . ASP A 1 81 ? 13.141 7.379 -9.071 1.00 80.75 81 ASP A O 1
ATOM 654 N N . LEU A 1 82 ? 11.473 8.861 -8.776 1.00 78.62 82 LEU A N 1
ATOM 655 C CA . LEU A 1 82 ? 10.722 8.589 -10.009 1.00 78.62 82 LEU A CA 1
ATOM 656 C C . LEU A 1 82 ? 10.601 9.840 -10.898 1.00 78.62 82 LEU A C 1
ATOM 658 O O . LEU A 1 82 ? 9.651 9.959 -11.669 1.00 78.62 82 LEU A O 1
ATOM 662 N N . LYS A 1 83 ? 11.505 10.821 -10.763 1.00 77.12 83 LYS A N 1
ATOM 663 C CA . LYS A 1 83 ? 11.419 12.076 -11.535 1.00 77.12 83 LYS A CA 1
ATOM 664 C C . LYS A 1 83 ? 11.804 11.893 -12.997 1.00 77.12 83 LYS A C 1
ATOM 666 O O . LYS A 1 83 ? 11.328 12.640 -13.847 1.00 77.12 83 LYS A O 1
ATOM 671 N N . ASP A 1 84 ? 12.670 10.925 -13.273 1.00 69.75 84 ASP A N 1
ATOM 672 C CA . ASP A 1 84 ? 13.124 10.597 -14.617 1.00 69.75 84 ASP A CA 1
ATOM 673 C C . ASP A 1 84 ? 12.582 9.222 -15.021 1.00 69.75 84 ASP A C 1
ATOM 675 O O . ASP A 1 84 ? 12.936 8.189 -14.453 1.00 69.75 84 ASP A O 1
ATOM 679 N N . TRP A 1 85 ? 11.677 9.225 -15.996 1.00 58.09 85 TRP A N 1
ATOM 680 C CA . TRP A 1 85 ? 10.979 8.044 -16.495 1.00 58.09 85 TRP A CA 1
ATOM 681 C C . TRP A 1 85 ? 11.767 7.374 -17.639 1.00 58.09 85 TRP A C 1
ATOM 683 O O . TRP A 1 85 ? 11.245 7.199 -18.743 1.00 58.09 85 TRP A O 1
ATOM 693 N N . ARG A 1 86 ? 13.037 7.018 -17.416 1.00 60.66 86 ARG A N 1
ATOM 694 C CA . ARG A 1 86 ? 13.847 6.322 -18.439 1.00 60.66 86 ARG A CA 1
ATOM 695 C C . ARG A 1 86 ? 13.234 4.969 -18.807 1.00 60.66 86 ARG A C 1
ATOM 697 O O . ARG A 1 86 ? 12.937 4.177 -17.893 1.00 60.66 86 ARG A O 1
#

Sequence (86 aa):
NKPPVNGRELTADDIVFSYERHKQSRSVWPCYWAPFVQSITATDRYTVVFKLKESYALAVQDIIFGGTAVHPPEPIQTYGDLKDWR

Radius of gyration: 13.92 Å; chains: 1; bounding box: 33×32×40 Å

Foldseek 3Di:
DQPDCVPPDDWLVLLQVQVVVVLVDPDPQDLVLNVFWPHWDRPDGHDIDTDGPDDDPCNVVSSVVSPRDRDDVVCCVVPVDPPDRD

Organism: NCBI:txid412755

Secondary structure (DSSP, 8-state):
--TTTTTPPP-HHHHHHHHHHHHH---SS--TTGGGEEEEEE-SSS-EEEEESS--TTHHHHHHHS------HHHHHHHS-SSS--